Protein AF-A0A849XYZ2-F1 (afdb_monomer_lite)

Structure (mmCIF, N/CA/C/O backbone):
data_AF-A0A849XYZ2-F1
#
_entry.id   AF-A0A849XYZ2-F1
#
loop_
_atom_site.group_PDB
_atom_site.id
_atom_site.type_symbol
_atom_site.label_atom_id
_atom_site.label_alt_id
_atom_site.label_comp_id
_atom_site.label_asym_id
_atom_site.label_entity_id
_atom_site.label_seq_id
_atom_site.pdbx_PDB_ins_code
_atom_site.Cartn_x
_atom_site.Cartn_y
_atom_site.Cartn_z
_atom_site.occupancy
_atom_site.B_iso_or_equiv
_atom_site.auth_seq_id
_atom_site.auth_comp_id
_atom_site.auth_asym_id
_atom_site.auth_atom_id
_atom_site.pdbx_PDB_model_num
ATOM 1 N N . MET A 1 1 ? 2.541 4.855 -12.926 1.00 81.44 1 MET A N 1
ATOM 2 C CA . MET A 1 1 ? 1.335 4.032 -13.163 1.00 81.44 1 MET A CA 1
ATOM 3 C C . MET A 1 1 ? 0.539 3.999 -11.869 1.00 81.44 1 MET A C 1
ATOM 5 O O . MET A 1 1 ? 1.162 3.907 -10.821 1.00 81.44 1 MET A O 1
ATOM 9 N N . THR A 1 2 ? -0.782 4.179 -11.906 1.00 89.69 2 THR A N 1
ATOM 10 C CA . THR A 1 2 ? -1.627 4.065 -10.700 1.00 89.69 2 THR A CA 1
ATOM 11 C C . THR A 1 2 ? -1.962 2.599 -10.422 1.00 89.69 2 THR A C 1
ATOM 13 O O . THR A 1 2 ? -1.782 1.769 -11.308 1.00 89.69 2 THR A O 1
ATOM 16 N N . GLY A 1 3 ? -2.504 2.281 -9.239 1.00 85.56 3 GLY A N 1
ATOM 17 C CA . GLY A 1 3 ? -2.897 0.906 -8.890 1.00 85.56 3 GLY A CA 1
ATOM 18 C C . GLY A 1 3 ? -3.820 0.251 -9.926 1.00 85.56 3 GLY A C 1
ATOM 19 O O . GLY A 1 3 ? -3.520 -0.835 -10.400 1.00 85.56 3 GLY A O 1
ATOM 20 N N . ARG A 1 4 ? -4.861 0.961 -10.389 1.00 88.38 4 ARG A N 1
ATOM 21 C CA . ARG A 1 4 ? -5.733 0.467 -11.473 1.00 88.38 4 ARG A CA 1
ATOM 22 C C . ARG A 1 4 ? -4.964 0.228 -12.779 1.00 88.38 4 ARG A C 1
ATOM 24 O O . ARG A 1 4 ? -5.204 -0.761 -13.453 1.00 88.38 4 ARG A O 1
ATOM 31 N N . GLY A 1 5 ? -4.016 1.104 -13.116 1.00 92.81 5 GLY A N 1
ATOM 32 C CA . GLY A 1 5 ? -3.156 0.893 -14.282 1.00 92.81 5 GLY A CA 1
ATOM 33 C C . GLY A 1 5 ? -2.264 -0.344 -14.141 1.00 92.81 5 GLY A C 1
ATOM 34 O O . GLY A 1 5 ? -2.026 -1.031 -15.130 1.00 92.81 5 GLY A O 1
ATOM 35 N N . CYS A 1 6 ? -1.807 -0.658 -12.925 1.00 93.75 6 CYS A N 1
ATOM 36 C CA . CYS A 1 6 ? -1.096 -1.906 -12.657 1.00 93.75 6 CYS A CA 1
ATOM 37 C C . CYS A 1 6 ? -2.012 -3.120 -12.865 1.00 93.75 6 CYS A C 1
ATOM 39 O O . CYS A 1 6 ? -1.566 -4.084 -13.473 1.00 93.75 6 CYS A O 1
ATOM 41 N N . ASP A 1 7 ? -3.283 -3.069 -12.452 1.00 92.19 7 ASP A N 1
ATOM 42 C CA . ASP A 1 7 ? -4.239 -4.163 -12.699 1.00 92.19 7 ASP A CA 1
ATOM 43 C C . ASP A 1 7 ? -4.460 -4.404 -14.204 1.00 92.19 7 ASP A C 1
ATOM 45 O O . ASP A 1 7 ? -4.487 -5.547 -14.666 1.00 92.19 7 ASP A O 1
ATOM 49 N N . ASP A 1 8 ? -4.575 -3.331 -14.991 1.00 94.81 8 ASP A N 1
ATOM 50 C CA . ASP A 1 8 ? -4.734 -3.423 -16.446 1.00 94.81 8 ASP A CA 1
ATOM 51 C C . ASP A 1 8 ? -3.481 -4.015 -17.113 1.00 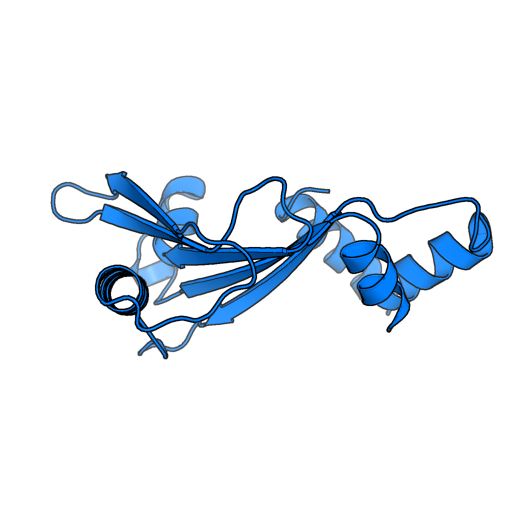94.81 8 ASP A C 1
ATOM 53 O O . ASP A 1 8 ? -3.575 -4.907 -17.959 1.00 94.81 8 ASP A O 1
ATOM 57 N N . ILE A 1 9 ? -2.291 -3.566 -16.700 1.00 95.12 9 ILE A N 1
ATOM 58 C CA . ILE A 1 9 ? -1.020 -4.106 -17.196 1.00 95.12 9 ILE A CA 1
ATOM 59 C C . ILE A 1 9 ? -0.820 -5.555 -16.767 1.00 95.12 9 ILE A C 1
ATOM 61 O O . ILE A 1 9 ? -0.377 -6.357 -17.586 1.00 95.12 9 ILE A O 1
ATOM 65 N N . PHE A 1 10 ? -1.186 -5.911 -15.536 1.00 95.12 10 PHE A N 1
ATOM 66 C CA . PHE A 1 10 ? -1.145 -7.287 -15.058 1.00 95.12 10 PHE A CA 1
ATOM 67 C C . PHE A 1 10 ? -1.944 -8.199 -15.988 1.00 95.12 10 PHE A C 1
ATOM 69 O O . PHE A 1 10 ? -1.393 -9.171 -16.488 1.00 95.12 10 PHE A O 1
ATOM 76 N N . ARG A 1 11 ? -3.190 -7.837 -16.324 1.00 96.25 11 ARG A N 1
ATOM 77 C CA . ARG A 1 11 ? -4.026 -8.616 -17.257 1.00 96.25 11 ARG A CA 1
ATOM 78 C C . ARG A 1 11 ? -3.381 -8.771 -18.635 1.00 96.25 11 ARG A C 1
ATOM 80 O O . ARG A 1 11 ? -3.440 -9.846 -19.226 1.00 96.25 11 ARG A O 1
ATOM 87 N N . ILE A 1 12 ? -2.754 -7.714 -19.157 1.00 96.38 12 ILE A N 1
ATOM 88 C CA . ILE A 1 12 ? -2.053 -7.761 -20.450 1.00 96.38 12 ILE A CA 1
ATOM 89 C C . ILE A 1 12 ? -0.840 -8.696 -20.386 1.00 96.38 12 ILE A C 1
ATOM 91 O O . ILE A 1 12 ? -0.620 -9.473 -21.318 1.00 96.38 12 ILE A O 1
ATOM 95 N N . LEU A 1 13 ? -0.039 -8.610 -19.325 1.00 96.50 13 LEU A N 1
ATOM 96 C CA . LEU A 1 13 ? 1.143 -9.448 -19.139 1.00 96.50 13 LEU A CA 1
ATOM 97 C C . LEU A 1 13 ? 0.741 -10.916 -18.951 1.00 96.50 13 LEU A C 1
ATOM 99 O O . LEU A 1 13 ? 1.245 -11.773 -19.674 1.00 96.50 13 LEU A O 1
ATOM 103 N N . ASP A 1 14 ? -0.234 -11.173 -18.085 1.00 96.88 14 ASP A N 1
ATOM 104 C CA . ASP A 1 14 ? -0.763 -12.501 -17.772 1.00 96.88 14 ASP A CA 1
ATOM 105 C C . ASP A 1 14 ? -1.360 -13.185 -19.012 1.00 96.88 14 ASP A C 1
ATOM 107 O O . ASP A 1 14 ? -1.008 -14.320 -19.327 1.00 96.88 14 ASP A O 1
ATOM 111 N N . SER A 1 15 ? -2.121 -12.447 -19.837 1.00 97.25 15 SER A N 1
ATOM 112 C CA . SER A 1 15 ? -2.646 -12.953 -21.122 1.00 97.25 15 SER A CA 1
ATOM 113 C C . SER A 1 15 ? -1.564 -13.420 -22.108 1.00 97.25 15 SER A C 1
ATOM 115 O O . SER A 1 15 ? -1.856 -14.100 -23.091 1.00 97.25 15 SER A O 1
ATOM 117 N N . ARG A 1 16 ? -0.307 -13.032 -21.867 1.00 96.75 16 ARG A N 1
ATOM 118 C CA . ARG A 1 16 ? 0.872 -13.375 -22.668 1.00 96.75 16 ARG A CA 1
ATOM 119 C C . ARG A 1 16 ? 1.877 -14.235 -21.898 1.00 96.75 16 ARG A C 1
ATOM 121 O O . ARG A 1 16 ? 2.998 -14.395 -22.375 1.00 96.75 16 ARG A O 1
ATOM 128 N N . ASN A 1 17 ? 1.489 -14.770 -20.738 1.00 96.69 17 ASN A N 1
ATOM 129 C CA . ASN A 1 17 ? 2.345 -15.538 -19.835 1.00 96.69 17 ASN A CA 1
ATOM 130 C C . ASN A 1 17 ? 3.630 -14.783 -19.436 1.00 96.69 17 ASN A C 1
ATOM 132 O O . ASN A 1 17 ? 4.723 -15.348 -19.409 1.00 96.69 17 ASN A O 1
ATOM 136 N N . TYR A 1 18 ? 3.495 -13.479 -19.182 1.00 97.44 18 TYR A N 1
ATOM 137 C CA . TYR A 1 18 ? 4.554 -12.614 -18.671 1.00 97.44 18 TYR A CA 1
ATOM 138 C C . TYR A 1 18 ? 4.200 -12.062 -17.295 1.00 97.44 18 TYR A C 1
ATOM 140 O O . TYR A 1 18 ? 3.038 -11.933 -16.920 1.00 97.44 18 TYR A O 1
ATOM 148 N N . THR A 1 19 ? 5.235 -11.668 -16.569 1.00 96.62 19 THR A N 1
ATOM 149 C CA . THR A 1 19 ? 5.156 -11.059 -15.242 1.00 96.62 19 THR A CA 1
ATOM 150 C C . THR A 1 19 ? 5.592 -9.593 -15.279 1.00 96.62 19 THR A C 1
ATOM 152 O O . THR A 1 19 ? 6.161 -9.109 -16.263 1.00 96.62 19 THR A O 1
ATOM 155 N N . PHE A 1 20 ? 5.389 -8.870 -14.174 1.00 95.94 20 PHE A N 1
ATOM 156 C CA . PHE A 1 20 ? 6.011 -7.554 -13.995 1.00 95.94 20 PHE A CA 1
ATOM 157 C C . PHE A 1 20 ? 7.545 -7.622 -14.036 1.00 95.94 20 PHE A C 1
ATOM 159 O O . PHE A 1 20 ? 8.162 -6.712 -14.582 1.00 95.94 20 PHE A O 1
ATOM 166 N N . GLY A 1 21 ? 8.157 -8.712 -13.560 1.00 95.69 21 GLY A N 1
ATOM 167 C CA . GLY A 1 21 ? 9.602 -8.933 -13.679 1.00 95.69 21 GLY A CA 1
ATOM 168 C C . GLY A 1 21 ? 10.069 -8.982 -15.134 1.00 95.69 21 GLY A C 1
ATOM 169 O O . GLY A 1 21 ? 11.020 -8.303 -15.517 1.00 95.69 21 GLY A O 1
ATOM 170 N N . ASP A 1 22 ? 9.331 -9.686 -16.001 1.00 96.44 22 ASP A N 1
ATOM 171 C CA . ASP A 1 22 ? 9.617 -9.681 -17.443 1.00 96.44 22 ASP A CA 1
ATOM 172 C C . ASP A 1 22 ? 9.492 -8.278 -18.049 1.00 96.44 22 ASP A C 1
ATOM 174 O O . ASP A 1 22 ? 10.254 -7.915 -18.948 1.00 96.44 22 ASP A O 1
ATOM 178 N N . MET A 1 23 ? 8.543 -7.473 -17.563 1.00 95.25 23 MET A N 1
ATOM 179 C CA . MET A 1 23 ? 8.413 -6.076 -17.971 1.00 95.25 23 MET A CA 1
ATOM 180 C C . MET A 1 23 ? 9.624 -5.246 -17.522 1.00 95.25 23 MET A C 1
ATOM 182 O O . MET A 1 23 ? 10.164 -4.498 -18.337 1.00 95.25 23 MET A O 1
ATOM 186 N N . PHE A 1 24 ? 10.086 -5.393 -16.277 1.00 94.94 24 PHE A N 1
ATOM 187 C CA . PHE A 1 24 ? 11.264 -4.681 -15.770 1.00 94.94 24 PHE A CA 1
ATOM 188 C C . PHE A 1 24 ? 12.524 -5.032 -16.573 1.00 94.94 24 PHE A C 1
ATOM 190 O O . PHE A 1 24 ? 13.188 -4.129 -17.089 1.00 94.94 24 PHE A O 1
ATOM 197 N N . ARG A 1 25 ? 12.773 -6.325 -16.821 1.00 93.19 25 ARG A N 1
ATOM 198 C CA . ARG A 1 25 ? 13.884 -6.801 -17.668 1.00 93.19 25 ARG A CA 1
ATOM 199 C C . ARG A 1 25 ? 13.798 -6.302 -19.113 1.00 93.19 25 ARG A C 1
ATOM 201 O O . ARG A 1 25 ? 14.813 -6.089 -19.772 1.00 93.19 25 ARG A O 1
ATOM 208 N N . ARG A 1 26 ? 12.594 -6.086 -19.652 1.00 93.75 26 ARG A N 1
ATOM 209 C CA . ARG A 1 26 ? 12.426 -5.485 -20.989 1.00 93.75 26 ARG A CA 1
ATOM 210 C C . ARG A 1 26 ? 12.797 -4.009 -21.024 1.00 93.75 26 ARG A C 1
ATOM 212 O O . ARG A 1 26 ? 13.361 -3.581 -22.030 1.00 93.75 26 ARG A O 1
ATOM 219 N N . CYS A 1 27 ? 12.491 -3.249 -19.974 1.00 93.31 27 CYS A N 1
ATOM 220 C CA . CYS A 1 27 ? 12.938 -1.860 -19.862 1.00 93.31 27 CYS A CA 1
ATOM 221 C C . CYS A 1 27 ? 14.467 -1.800 -19.877 1.00 93.31 27 CYS A C 1
ATOM 223 O O . CYS A 1 27 ? 15.039 -1.090 -20.701 1.00 93.31 27 CYS A O 1
ATOM 225 N N . GLU A 1 28 ? 15.114 -2.634 -19.064 1.00 90.62 28 GLU A N 1
ATOM 226 C CA . GLU A 1 28 ? 16.571 -2.748 -19.030 1.00 90.62 28 GLU A CA 1
ATOM 227 C C . GLU A 1 28 ? 17.159 -3.082 -20.404 1.00 90.62 28 GLU A C 1
ATOM 229 O O . GLU A 1 28 ? 17.991 -2.340 -20.915 1.00 90.62 28 GLU A O 1
ATOM 234 N N . ARG A 1 29 ? 16.675 -4.139 -21.065 1.00 91.94 29 ARG A N 1
ATOM 235 C CA . ARG A 1 29 ? 17.175 -4.533 -22.394 1.00 91.94 29 ARG A CA 1
ATOM 236 C C . ARG A 1 29 ? 16.973 -3.468 -23.467 1.00 91.94 29 ARG A C 1
ATOM 238 O O . ARG A 1 29 ? 17.750 -3.409 -24.415 1.00 91.94 29 ARG A O 1
ATOM 245 N N . ARG A 1 30 ? 15.897 -2.681 -23.377 1.00 94.44 30 ARG A N 1
ATOM 246 C CA . ARG A 1 30 ? 15.548 -1.688 -24.400 1.00 94.44 30 ARG A CA 1
ATOM 247 C C . ARG A 1 30 ? 16.305 -0.379 -24.232 1.00 94.44 30 ARG A C 1
ATOM 249 O O . ARG A 1 30 ? 16.658 0.226 -25.240 1.00 94.44 30 ARG A O 1
ATOM 256 N N . TYR A 1 31 ? 16.488 0.070 -22.996 1.00 92.88 31 TYR A N 1
ATOM 257 C CA . TYR A 1 31 ? 17.068 1.379 -22.712 1.00 92.88 31 TYR A CA 1
ATOM 258 C C . TYR A 1 31 ? 18.535 1.277 -22.264 1.00 92.88 31 TYR A C 1
ATOM 260 O O . TYR A 1 31 ? 19.306 2.188 -22.545 1.00 92.88 31 TYR A O 1
ATOM 268 N N . GLY A 1 32 ? 18.961 0.146 -21.697 1.00 86.69 32 GLY A N 1
ATOM 269 C CA . GLY A 1 32 ? 20.279 -0.052 -21.085 1.00 86.69 32 GLY A CA 1
ATOM 270 C C . GLY A 1 32 ? 20.287 0.392 -19.620 1.00 86.69 32 GLY A C 1
ATOM 271 O O . GLY A 1 32 ? 19.613 1.360 -19.282 1.00 86.69 32 GLY A O 1
ATOM 272 N N . LEU A 1 33 ? 21.039 -0.311 -18.764 1.00 76.12 33 LEU A N 1
ATOM 273 C CA . LEU A 1 33 ? 21.047 -0.142 -17.298 1.00 76.12 33 LEU A CA 1
ATOM 274 C C . LEU A 1 33 ? 21.163 1.320 -16.833 1.00 76.12 33 LEU A C 1
ATOM 276 O O . LEU A 1 33 ? 20.391 1.744 -15.982 1.00 76.12 33 LEU A O 1
ATOM 280 N N . ASP A 1 34 ? 22.049 2.107 -17.445 1.00 82.88 34 ASP A N 1
ATOM 281 C CA . ASP A 1 34 ? 22.343 3.477 -16.996 1.00 82.88 34 ASP A CA 1
ATOM 282 C C . ASP A 1 34 ? 21.435 4.558 -17.613 1.00 82.88 34 ASP A C 1
ATOM 284 O O . ASP A 1 34 ? 21.563 5.742 -17.304 1.00 82.88 34 ASP A O 1
ATOM 288 N N . ASN A 1 35 ? 20.510 4.177 -18.499 1.00 90.00 35 ASN A N 1
ATOM 289 C CA . ASN A 1 35 ? 19.714 5.128 -19.288 1.00 90.00 35 ASN A CA 1
ATOM 290 C C . ASN A 1 35 ? 18.243 5.210 -18.862 1.00 90.00 35 ASN A C 1
ATOM 292 O O . ASN A 1 35 ? 17.462 5.947 -19.470 1.00 90.00 35 ASN A O 1
ATOM 296 N N . PHE A 1 36 ? 17.826 4.446 -17.853 1.00 92.75 36 PHE A N 1
ATOM 297 C CA . PHE A 1 36 ? 16.481 4.534 -17.293 1.00 92.75 36 PHE A CA 1
ATOM 298 C C . PHE A 1 36 ? 16.509 4.310 -15.786 1.00 92.75 36 PHE A C 1
ATOM 300 O O . PHE A 1 36 ? 17.390 3.651 -15.247 1.00 92.75 36 PHE A O 1
ATOM 307 N N . HIS A 1 37 ? 15.504 4.845 -15.100 1.00 92.50 37 HIS A N 1
ATOM 308 C CA . HIS A 1 37 ? 15.421 4.749 -13.655 1.00 92.50 37 HIS A CA 1
ATOM 309 C C . HIS A 1 37 ? 13.965 4.630 -13.207 1.00 92.50 37 HIS A C 1
ATOM 311 O O . HIS A 1 37 ? 13.098 5.391 -13.648 1.00 92.50 37 HIS A O 1
ATOM 317 N N . PHE A 1 38 ? 13.682 3.672 -12.321 1.00 94.75 38 PHE A N 1
ATOM 318 C CA . PHE A 1 38 ? 12.357 3.541 -11.722 1.00 94.75 38 PHE A CA 1
ATOM 319 C C . PHE A 1 38 ? 12.276 4.487 -10.529 1.00 94.75 38 PHE A C 1
ATOM 321 O O . PHE A 1 38 ? 12.729 4.163 -9.442 1.00 94.75 38 PHE A O 1
ATOM 328 N N . THR A 1 39 ? 11.676 5.658 -10.726 1.00 95.56 39 THR A N 1
ATOM 329 C CA . THR A 1 39 ? 11.608 6.712 -9.698 1.00 95.56 39 THR A CA 1
ATOM 330 C C . THR A 1 39 ? 10.669 6.384 -8.535 1.00 95.56 39 THR A C 1
ATOM 332 O O . THR A 1 39 ? 10.751 6.998 -7.470 1.00 95.56 39 THR A O 1
ATOM 335 N N . ARG A 1 40 ? 9.735 5.444 -8.722 1.00 96.00 40 ARG A N 1
ATOM 336 C CA . ARG A 1 40 ? 8.785 5.022 -7.690 1.00 96.00 40 ARG A CA 1
ATOM 337 C C . ARG A 1 40 ? 8.212 3.638 -7.974 1.00 96.00 40 ARG A C 1
ATOM 339 O O . ARG A 1 40 ? 7.785 3.372 -9.098 1.00 96.00 40 ARG A O 1
ATOM 346 N N . LEU A 1 41 ? 8.120 2.817 -6.933 1.00 96.38 41 LEU A N 1
ATOM 347 C CA . LEU A 1 41 ? 7.447 1.523 -6.955 1.00 96.38 41 LEU A CA 1
ATOM 348 C C . LEU A 1 41 ? 6.708 1.306 -5.630 1.00 96.38 41 LEU A C 1
ATOM 350 O O . LEU A 1 41 ? 7.323 1.355 -4.569 1.00 96.38 41 LEU A O 1
ATOM 354 N N . ASP A 1 42 ? 5.403 1.053 -5.696 1.00 96.44 42 ASP A N 1
ATOM 355 C CA . ASP A 1 42 ? 4.573 0.763 -4.525 1.00 96.44 42 ASP A CA 1
ATOM 356 C C . ASP A 1 42 ? 4.235 -0.737 -4.553 1.00 96.44 42 ASP A C 1
ATOM 358 O O . ASP A 1 42 ? 3.607 -1.215 -5.499 1.00 96.44 42 ASP A O 1
ATOM 362 N N . ILE A 1 43 ? 4.666 -1.481 -3.535 1.00 95.69 43 ILE A N 1
ATOM 363 C CA . ILE A 1 43 ? 4.379 -2.913 -3.372 1.00 95.69 43 ILE A CA 1
ATOM 364 C C . ILE A 1 43 ? 3.262 -3.053 -2.350 1.00 95.69 43 ILE A C 1
ATOM 366 O O . ILE A 1 43 ? 3.312 -2.407 -1.307 1.00 95.69 43 ILE A O 1
ATOM 370 N N . ALA A 1 44 ? 2.271 -3.893 -2.631 1.00 97.12 44 ALA A N 1
ATOM 371 C CA . ALA A 1 44 ? 1.116 -4.078 -1.764 1.00 97.12 44 ALA A CA 1
ATOM 372 C C . ALA A 1 44 ? 0.972 -5.535 -1.316 1.00 97.12 44 ALA A C 1
ATOM 374 O O . ALA A 1 44 ? 1.188 -6.456 -2.101 1.00 97.12 44 ALA A O 1
ATOM 375 N N . ILE A 1 45 ? 0.552 -5.718 -0.066 1.00 97.44 45 ILE A N 1
ATOM 376 C CA . ILE A 1 45 ? 0.085 -6.989 0.486 1.00 97.44 45 ILE A CA 1
ATOM 377 C C . ILE A 1 45 ? -1.366 -6.795 0.916 1.00 97.44 45 ILE A C 1
ATOM 379 O O . ILE A 1 45 ? -1.687 -5.847 1.636 1.00 97.44 45 ILE A O 1
ATOM 383 N N . ASP A 1 46 ? -2.224 -7.706 0.463 1.00 97.56 46 ASP A N 1
ATOM 384 C CA . ASP A 1 46 ? -3.644 -7.739 0.787 1.00 97.56 46 ASP A CA 1
ATOM 385 C C . ASP A 1 46 ? -3.931 -8.821 1.828 1.00 97.56 46 ASP A C 1
ATOM 387 O O . ASP A 1 46 ? -3.796 -10.012 1.551 1.00 97.56 46 ASP A O 1
ATOM 391 N N . ASP A 1 47 ? -4.365 -8.401 3.013 1.00 98.19 47 ASP A N 1
ATOM 392 C CA . ASP A 1 47 ? -4.943 -9.274 4.028 1.00 98.19 47 ASP A CA 1
ATOM 393 C C . ASP A 1 47 ? -6.459 -9.333 3.824 1.00 98.19 47 ASP A C 1
ATOM 395 O O . ASP A 1 47 ? -7.171 -8.373 4.123 1.00 98.19 47 ASP A O 1
ATOM 399 N N . LYS A 1 48 ? -6.933 -10.459 3.280 1.00 97.12 48 LYS A N 1
ATOM 400 C CA . LYS A 1 48 ? -8.356 -10.751 3.041 1.00 97.12 48 LYS A CA 1
ATOM 401 C C . LYS A 1 48 ? -8.910 -11.834 3.967 1.00 97.12 48 LYS A C 1
ATOM 403 O O . LYS A 1 48 ? -9.888 -12.499 3.631 1.00 97.12 48 LYS A O 1
ATOM 408 N N . ASN A 1 49 ? -8.252 -12.079 5.098 1.00 96.75 49 ASN A N 1
ATOM 409 C CA . ASN A 1 49 ? -8.753 -13.044 6.067 1.00 96.75 49 ASN A CA 1
ATOM 410 C C . ASN A 1 49 ? -10.033 -12.514 6.726 1.00 96.75 49 ASN A C 1
ATOM 412 O O . ASN A 1 49 ? -10.141 -11.318 7.005 1.00 96.75 49 ASN A O 1
ATOM 416 N N . GLU A 1 50 ? -10.971 -13.416 7.035 1.00 92.94 50 GLU A N 1
ATOM 417 C CA . GLU A 1 50 ? -12.199 -13.082 7.776 1.00 92.94 50 GLU A CA 1
ATOM 418 C C . GLU A 1 50 ? -11.863 -12.355 9.085 1.00 92.94 50 GLU A C 1
ATOM 420 O O . GLU A 1 50 ? -12.410 -11.295 9.385 1.00 92.94 50 GLU A O 1
ATOM 425 N N . LYS A 1 51 ? -10.873 -12.884 9.812 1.00 96.12 51 LYS A N 1
ATOM 426 C CA . LYS A 1 51 ? -10.202 -12.185 10.903 1.00 96.12 51 LYS A CA 1
ATOM 427 C C . LYS A 1 51 ? -8.849 -11.667 10.405 1.00 96.12 51 LYS A C 1
ATOM 429 O O . LYS A 1 51 ? -7.965 -12.493 10.170 1.00 96.12 51 LYS A O 1
ATOM 434 N N . PRO A 1 52 ? -8.653 -10.344 10.289 1.00 97.12 52 PRO A N 1
ATOM 435 C CA . PRO A 1 52 ? -7.384 -9.800 9.830 1.00 97.12 52 PRO A CA 1
ATOM 436 C C . PRO A 1 52 ? -6.270 -10.063 10.852 1.00 97.12 52 PRO A C 1
ATOM 438 O O . PRO A 1 52 ? -6.521 -10.144 12.061 1.00 97.12 52 PRO A O 1
ATOM 441 N N . PHE A 1 53 ? -5.028 -10.153 10.376 1.00 97.56 53 PHE A N 1
ATOM 442 C CA . PHE A 1 53 ? -3.839 -10.295 11.223 1.00 97.56 53 PHE A CA 1
ATOM 443 C C . PHE A 1 53 ? -3.680 -9.115 12.182 1.00 97.56 53 PHE A C 1
ATOM 445 O O . PHE A 1 53 ? -3.235 -9.282 13.319 1.00 97.56 53 PHE A O 1
ATOM 452 N N . PHE A 1 54 ? -4.063 -7.926 11.722 1.00 97.12 54 PHE A N 1
ATOM 453 C CA . PHE A 1 54 ? -4.158 -6.720 12.525 1.00 97.12 54 PHE A CA 1
ATOM 454 C C . PHE A 1 54 ? -5.238 -5.791 11.970 1.00 97.12 54 PHE A C 1
ATOM 456 O O . PHE A 1 54 ? -5.509 -5.754 10.771 1.00 97.12 54 PHE A O 1
ATOM 463 N N . THR A 1 55 ? -5.833 -4.986 12.841 1.00 97.44 55 THR A N 1
ATOM 464 C CA . THR A 1 55 ? -6.649 -3.845 12.430 1.00 97.44 55 THR A CA 1
ATOM 465 C C . THR A 1 55 ? -5.788 -2.595 12.293 1.00 97.44 55 THR A C 1
ATOM 467 O O . THR A 1 55 ? -4.732 -2.470 12.917 1.00 97.44 55 THR A O 1
ATOM 470 N N . ILE A 1 56 ? -6.259 -1.620 11.516 1.00 97.88 56 ILE A N 1
ATOM 471 C CA . ILE A 1 56 ? -5.557 -0.336 11.375 1.00 97.88 56 ILE A CA 1
ATOM 472 C C . ILE A 1 56 ? -5.473 0.394 12.720 1.00 97.88 56 ILE A C 1
ATOM 474 O O . ILE A 1 56 ? -4.452 0.994 13.043 1.00 97.88 56 ILE A O 1
ATOM 478 N N . GLU A 1 57 ? -6.496 0.237 13.560 1.00 96.88 57 GLU A N 1
ATOM 479 C CA . GLU A 1 57 ? -6.522 0.751 14.930 1.00 96.88 57 GLU A CA 1
ATOM 480 C C . GLU A 1 57 ? -5.427 0.133 15.820 1.00 96.88 57 GLU A C 1
ATOM 482 O O . GLU A 1 57 ? -4.841 0.818 16.656 1.00 96.88 57 GLU A O 1
ATOM 487 N N . GLN A 1 58 ? -5.107 -1.156 15.646 1.00 97.69 58 GLN A N 1
ATOM 488 C CA . GLN A 1 58 ? -3.994 -1.781 16.370 1.00 97.69 58 GLN A CA 1
ATOM 489 C C . GLN A 1 58 ? -2.648 -1.185 15.948 1.00 97.69 58 GLN A C 1
ATOM 491 O O . GLN A 1 58 ? -1.810 -0.926 16.810 1.00 97.69 58 GLN A O 1
ATOM 496 N N . ILE A 1 59 ? -2.450 -0.930 14.651 1.00 97.25 59 ILE A N 1
ATOM 497 C CA . ILE A 1 59 ? -1.231 -0.283 14.145 1.00 97.25 59 ILE A CA 1
ATOM 498 C C . ILE A 1 59 ? -1.127 1.155 14.663 1.00 97.25 59 ILE A C 1
ATOM 500 O O . ILE A 1 59 ? -0.081 1.535 15.185 1.00 97.25 59 ILE A O 1
ATOM 504 N N . LYS A 1 60 ? -2.224 1.921 14.616 1.00 96.50 60 LYS A N 1
ATOM 505 C CA . LYS A 1 60 ? -2.310 3.276 15.181 1.00 96.50 60 LYS A CA 1
ATOM 506 C C . LYS A 1 60 ? -1.868 3.303 16.645 1.00 96.50 60 LYS A C 1
ATOM 508 O O . LYS A 1 60 ? -0.941 4.031 16.986 1.00 96.50 60 LYS A O 1
ATOM 513 N N . LYS A 1 61 ? -2.436 2.429 17.483 1.00 97.00 61 LYS A N 1
ATOM 514 C CA . LYS A 1 61 ? -2.078 2.320 18.909 1.00 97.00 61 LYS A CA 1
ATOM 515 C C . LYS A 1 61 ? -0.613 1.960 19.140 1.00 97.00 61 LYS A C 1
ATOM 517 O O . LYS A 1 61 ? -0.030 2.409 20.120 1.00 97.00 61 LYS A O 1
ATOM 522 N N . LYS A 1 62 ? -0.011 1.141 18.272 1.00 95.94 62 LYS A N 1
ATOM 523 C CA . LYS A 1 62 ? 1.427 0.841 18.349 1.00 95.94 62 LYS A CA 1
ATOM 524 C C . LYS A 1 62 ? 2.277 2.066 18.032 1.00 95.94 62 LYS A C 1
ATOM 526 O O . LYS A 1 62 ? 3.249 2.314 18.735 1.00 95.94 62 LYS A O 1
ATOM 531 N N . CYS A 1 63 ? 1.890 2.854 17.033 1.00 94.38 63 CYS A N 1
ATOM 532 C CA . CYS A 1 63 ? 2.557 4.113 16.711 1.00 94.38 63 CYS A CA 1
ATOM 533 C C . CYS A 1 63 ? 2.426 5.154 17.838 1.00 94.38 63 CYS A C 1
ATOM 535 O O . CYS A 1 63 ? 3.427 5.753 18.215 1.00 94.38 63 CYS A O 1
ATOM 537 N N . GLU A 1 64 ? 1.237 5.316 18.429 1.00 94.69 64 GLU A N 1
ATOM 538 C CA . GLU A 1 64 ? 0.994 6.231 19.563 1.00 94.69 64 GLU A CA 1
ATOM 539 C C . GLU A 1 64 ? 1.805 5.871 20.816 1.00 94.69 64 GLU A C 1
ATOM 541 O O . GLU A 1 64 ? 2.163 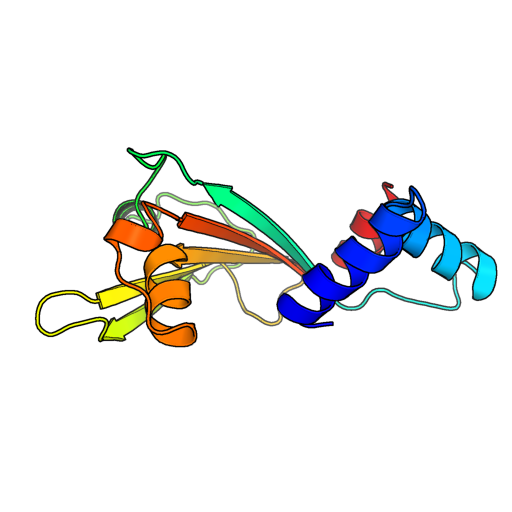6.747 21.598 1.00 94.69 64 GLU A O 1
ATOM 546 N N . LYS A 1 65 ? 2.104 4.583 21.005 1.00 95.88 65 LYS A N 1
ATOM 547 C CA . LYS A 1 65 ? 2.941 4.075 22.101 1.00 95.88 65 LYS A CA 1
ATOM 548 C C . LYS A 1 65 ? 4.435 4.037 21.774 1.00 95.88 65 LYS A C 1
ATOM 550 O O . LYS A 1 65 ? 5.197 3.493 22.566 1.00 95.88 65 LYS A O 1
ATOM 555 N N . GLU A 1 66 ? 4.836 4.535 20.606 1.00 92.00 66 GLU A N 1
ATOM 556 C CA . GLU A 1 66 ? 6.221 4.474 20.122 1.00 92.00 66 GLU A CA 1
ATOM 557 C C . GLU A 1 66 ? 6.769 3.029 20.032 1.00 92.00 66 GLU A C 1
ATOM 559 O O . GLU A 1 66 ? 7.969 2.782 20.097 1.00 92.00 66 GLU A O 1
ATOM 564 N N . GLU A 1 67 ? 5.892 2.038 19.821 1.00 93.12 67 GLU A N 1
ATOM 565 C CA . GLU A 1 67 ? 6.244 0.614 19.681 1.00 93.12 67 GLU A CA 1
ATOM 566 C C . GLU A 1 67 ? 6.671 0.258 18.240 1.00 93.12 67 GLU A C 1
ATOM 568 O O . GLU A 1 67 ? 6.338 -0.813 17.720 1.00 93.12 67 GLU A O 1
ATOM 573 N N . PHE A 1 68 ? 7.383 1.159 17.562 1.00 87.62 68 PHE A N 1
ATOM 574 C CA . PHE A 1 68 ? 7.911 0.937 16.217 1.00 87.62 68 PHE A CA 1
ATOM 575 C C . PHE A 1 68 ? 9.275 1.610 16.043 1.00 87.62 68 PHE A C 1
ATOM 577 O O . PHE A 1 68 ? 9.562 2.638 16.647 1.00 87.62 68 PHE A O 1
ATOM 584 N N . ILE A 1 69 ? 10.110 1.036 15.178 1.00 85.81 69 ILE A N 1
ATOM 585 C CA . ILE A 1 69 ? 11.401 1.608 14.788 1.00 85.81 69 ILE A CA 1
ATOM 586 C C . ILE A 1 69 ? 11.365 1.817 13.277 1.00 85.81 69 ILE A C 1
ATOM 588 O O . ILE A 1 69 ? 11.054 0.893 12.524 1.00 85.81 69 ILE A O 1
ATOM 592 N N . SER A 1 70 ? 11.666 3.033 12.828 1.00 81.81 70 SER A N 1
ATOM 593 C CA . SER A 1 70 ? 11.717 3.391 11.411 1.00 81.81 70 SER A CA 1
ATOM 594 C C . SER A 1 70 ? 12.888 4.330 11.137 1.00 81.81 70 SER A C 1
ATOM 596 O O . SER A 1 70 ? 13.311 5.080 12.008 1.00 81.81 70 SER A O 1
ATOM 598 N N . ASN A 1 71 ? 13.374 4.334 9.894 1.00 73.88 71 ASN A N 1
ATOM 599 C CA . ASN A 1 71 ? 14.410 5.266 9.426 1.00 73.88 71 ASN A CA 1
ATOM 600 C C . ASN A 1 71 ? 13.897 6.709 9.266 1.00 73.88 71 ASN A C 1
ATOM 602 O O . ASN A 1 71 ? 14.653 7.602 8.897 1.00 73.88 71 ASN A O 1
ATOM 606 N N . SER A 1 72 ? 12.600 6.927 9.459 1.00 69.56 72 SER A N 1
ATOM 607 C CA . SER A 1 72 ? 11.935 8.222 9.368 1.00 69.56 72 SER A CA 1
ATOM 608 C C . SER A 1 72 ? 11.162 8.475 10.656 1.00 69.56 72 SER A C 1
ATOM 610 O O . SER A 1 72 ? 10.367 7.625 11.053 1.00 69.56 72 SER A O 1
ATOM 612 N N . GLU A 1 73 ? 11.347 9.648 11.254 1.00 65.38 73 GLU A N 1
ATOM 613 C CA . GLU A 1 73 ? 10.876 9.953 12.616 1.00 65.38 73 GLU A CA 1
ATOM 614 C C . GLU A 1 73 ? 9.361 10.197 12.742 1.00 65.38 73 GLU A C 1
ATOM 616 O O . GLU A 1 73 ? 8.849 10.328 13.846 1.00 65.38 73 GLU A O 1
ATOM 621 N N . GLY A 1 74 ? 8.619 10.258 11.632 1.00 85.56 74 GLY A N 1
ATOM 622 C CA . GLY A 1 74 ? 7.203 10.630 11.645 1.00 85.56 74 GLY A CA 1
ATOM 623 C C . GLY A 1 74 ? 6.255 9.497 11.270 1.00 85.56 74 GLY A C 1
ATOM 624 O O . GLY A 1 74 ? 6.498 8.758 10.312 1.00 85.56 74 GLY A O 1
ATOM 625 N N . TYR A 1 75 ? 5.123 9.434 11.965 1.00 93.06 75 TYR A N 1
ATOM 626 C CA . TYR A 1 75 ? 3.907 8.780 11.493 1.00 93.06 75 TYR A CA 1
ATOM 627 C C . TYR A 1 75 ? 2.792 9.815 11.324 1.00 93.06 75 TYR A C 1
ATOM 629 O O . TYR A 1 75 ? 2.843 10.913 11.879 1.00 93.06 75 TYR A O 1
ATOM 637 N N . HIS A 1 76 ? 1.787 9.470 10.532 1.00 94.31 76 HIS A N 1
ATOM 638 C CA . HIS A 1 76 ? 0.597 10.285 10.334 1.00 94.31 76 HIS A CA 1
ATOM 639 C C . HIS A 1 76 ? -0.630 9.383 10.267 1.00 94.31 76 HIS A C 1
ATOM 641 O O . HIS A 1 76 ? -0.551 8.260 9.766 1.00 94.31 76 HIS A O 1
ATOM 647 N N . PHE A 1 77 ? -1.759 9.871 10.767 1.00 96.19 77 PHE A N 1
ATOM 648 C CA . PHE A 1 77 ? -3.020 9.148 10.747 1.00 96.19 77 PHE A CA 1
ATOM 649 C C . PHE A 1 77 ? -4.062 9.971 10.011 1.00 96.19 77 PHE A C 1
ATOM 651 O O . PHE A 1 77 ? -4.279 11.130 10.356 1.00 96.19 77 PHE A O 1
ATOM 658 N N . ASP A 1 78 ? -4.723 9.329 9.057 1.00 96.50 78 ASP A N 1
ATOM 659 C CA . ASP A 1 78 ? -5.901 9.862 8.393 1.00 96.50 78 ASP A CA 1
ATOM 660 C C . ASP A 1 78 ? -7.119 9.038 8.796 1.00 96.50 78 ASP A C 1
ATOM 662 O O . ASP A 1 78 ? -7.112 7.804 8.736 1.00 96.50 78 ASP A O 1
ATOM 666 N N . GLU A 1 79 ? -8.191 9.736 9.151 1.00 95.81 79 GLU A N 1
ATOM 667 C CA . GLU A 1 79 ? -9.512 9.152 9.323 1.00 95.81 79 GLU A CA 1
ATOM 668 C C . GLU A 1 79 ? -10.506 9.913 8.456 1.00 95.81 79 GLU A C 1
ATOM 670 O O . GLU A 1 79 ? -10.574 11.141 8.480 1.00 95.81 79 GLU A O 1
ATOM 675 N N . SER A 1 80 ? -11.284 9.172 7.677 1.00 93.56 80 SER A N 1
ATOM 676 C CA . SER A 1 80 ? -12.331 9.732 6.826 1.00 93.56 80 SER A CA 1
ATOM 677 C C . SER A 1 80 ? -13.666 9.086 7.160 1.00 93.56 80 SER A C 1
ATOM 679 O O . SER A 1 80 ? -13.719 7.904 7.504 1.00 93.56 80 SER A O 1
ATOM 681 N N . LYS A 1 81 ? -14.752 9.863 7.093 1.00 93.75 81 LYS A N 1
ATOM 682 C CA . LYS A 1 81 ? -16.102 9.342 7.328 1.00 93.75 81 LYS A CA 1
ATOM 683 C C . LYS A 1 81 ? -16.391 8.219 6.325 1.00 93.75 81 LYS A C 1
ATOM 685 O O . LYS A 1 81 ? -16.242 8.436 5.123 1.00 93.75 81 LYS A O 1
ATOM 690 N N . PHE A 1 82 ? -16.789 7.049 6.822 1.00 91.62 82 PHE A N 1
ATOM 691 C CA . PHE A 1 82 ? -17.242 5.935 5.990 1.00 91.62 82 PHE A CA 1
ATOM 692 C C . PHE A 1 82 ? -18.770 5.844 6.012 1.00 91.62 82 PHE A C 1
ATOM 694 O O . PHE A 1 82 ? -19.402 5.932 4.963 1.00 91.62 82 PHE A O 1
ATOM 701 N N . ASP A 1 83 ? -19.355 5.791 7.208 1.00 88.75 83 ASP A N 1
ATOM 702 C CA . ASP A 1 83 ? -20.793 5.933 7.440 1.00 88.75 83 ASP A CA 1
ATOM 703 C C . ASP A 1 83 ? -21.048 6.825 8.674 1.00 88.75 83 ASP A C 1
ATOM 705 O O . ASP A 1 83 ? -20.168 7.582 9.091 1.00 88.75 83 ASP A O 1
ATOM 709 N N . ASP A 1 84 ? -22.267 6.836 9.215 1.00 87.88 84 ASP A N 1
ATOM 710 C CA . ASP A 1 84 ? -22.621 7.687 10.359 1.00 87.88 84 ASP A CA 1
ATOM 711 C C . ASP A 1 84 ? -21.958 7.273 11.683 1.00 87.88 84 ASP A C 1
ATOM 713 O O . ASP A 1 84 ? -21.839 8.107 12.582 1.00 87.88 84 ASP A O 1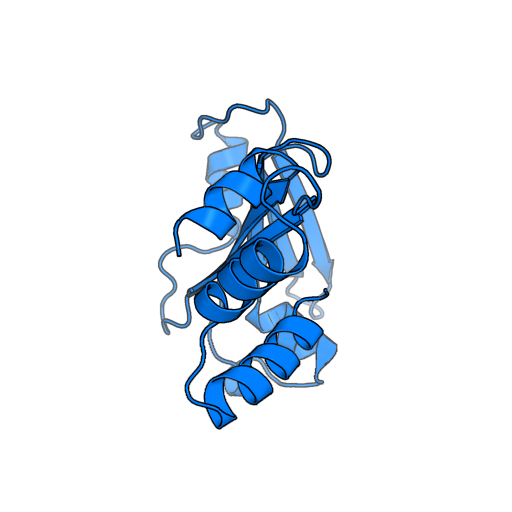
ATOM 717 N N . PHE A 1 85 ? -21.494 6.028 11.797 1.00 89.25 85 PHE A N 1
ATOM 718 C CA . PHE A 1 85 ? -20.925 5.456 13.019 1.00 89.25 85 PHE A CA 1
ATOM 719 C C . PHE A 1 85 ? -19.499 4.917 12.841 1.00 89.25 85 PHE A C 1
ATOM 721 O O . PHE A 1 85 ? -18.862 4.557 13.832 1.00 89.25 85 PHE A O 1
ATOM 728 N N . ASP A 1 86 ? -18.980 4.880 11.613 1.0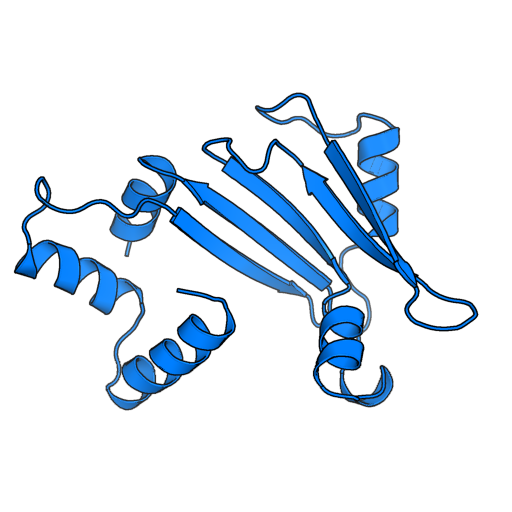0 91.81 86 ASP A N 1
ATOM 729 C CA . ASP A 1 86 ? -17.686 4.296 11.287 1.00 91.81 86 ASP A CA 1
ATOM 730 C C . ASP A 1 86 ? -16.820 5.202 10.390 1.00 91.81 86 ASP A C 1
ATOM 732 O O . ASP A 1 86 ? -17.290 5.971 9.542 1.00 91.81 86 ASP A O 1
ATOM 736 N N . THR A 1 87 ? -15.503 5.088 10.570 1.00 94.81 87 THR A N 1
ATOM 737 C CA . THR A 1 87 ? -14.475 5.813 9.811 1.00 94.81 87 THR A CA 1
ATOM 738 C C . THR A 1 87 ? -13.536 4.843 9.107 1.00 94.81 87 THR A C 1
ATOM 740 O O . THR A 1 87 ? -13.165 3.800 9.653 1.00 94.81 87 THR A O 1
ATOM 743 N N . ALA A 1 88 ? -13.119 5.184 7.890 1.00 96.25 88 ALA A N 1
ATOM 744 C CA . ALA A 1 88 ? -12.025 4.514 7.201 1.00 96.25 88 ALA A CA 1
ATOM 745 C C . ALA A 1 88 ? -10.696 5.087 7.692 1.00 96.25 88 ALA A C 1
ATO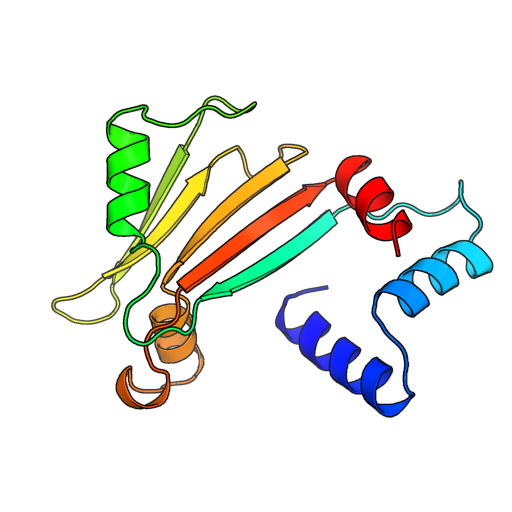M 747 O O . ALA A 1 88 ? -10.488 6.304 7.643 1.00 96.25 88 ALA A O 1
ATOM 748 N N . LYS A 1 89 ? -9.812 4.209 8.171 1.00 97.69 89 LYS A N 1
ATOM 749 C CA . LYS A 1 89 ? -8.555 4.591 8.812 1.00 97.69 89 LYS A CA 1
ATOM 750 C C . LYS A 1 89 ? -7.374 4.297 7.901 1.00 97.69 89 LYS A C 1
ATOM 752 O O . LYS A 1 89 ? -7.338 3.273 7.216 1.00 97.69 89 LYS A O 1
ATOM 757 N N . THR A 1 90 ? -6.387 5.183 7.936 1.00 98.12 90 THR A N 1
ATOM 758 C CA . THR A 1 90 ? -5.088 5.007 7.285 1.00 98.12 90 THR A CA 1
ATOM 759 C C . THR A 1 90 ? -3.972 5.438 8.228 1.00 98.12 90 THR A C 1
ATOM 761 O O . THR A 1 90 ? -4.012 6.523 8.800 1.00 98.12 90 THR A O 1
ATOM 764 N N . VAL A 1 91 ? -2.949 4.599 8.360 1.00 97.50 91 VAL A N 1
ATOM 765 C CA . VAL A 1 91 ? -1.702 4.902 9.065 1.00 97.50 91 VAL A CA 1
ATOM 766 C C . VAL A 1 91 ? -0.580 5.023 8.044 1.00 97.50 91 VAL A C 1
ATOM 768 O O . VAL A 1 91 ? -0.347 4.099 7.263 1.00 97.50 91 VAL A O 1
ATOM 771 N N . TYR A 1 92 ? 0.146 6.133 8.087 1.00 96.25 92 TYR A N 1
ATOM 772 C CA . TYR A 1 92 ? 1.376 6.354 7.341 1.00 96.25 92 TYR A CA 1
ATOM 773 C C . TYR A 1 92 ? 2.559 6.283 8.297 1.00 96.25 92 TYR A C 1
ATOM 775 O O . TYR A 1 92 ? 2.551 6.942 9.334 1.00 96.25 92 TYR A O 1
ATOM 783 N N . ILE A 1 93 ? 3.596 5.537 7.926 1.00 95.12 93 ILE A N 1
ATOM 784 C CA . ILE A 1 93 ? 4.882 5.545 8.628 1.00 95.12 93 ILE A CA 1
ATOM 785 C C . ILE A 1 93 ? 5.943 6.022 7.641 1.00 95.12 93 ILE A C 1
ATOM 787 O O . ILE A 1 93 ? 6.199 5.383 6.617 1.00 95.12 93 ILE A O 1
ATOM 791 N N . GLY A 1 94 ? 6.553 7.158 7.961 1.00 92.06 94 GLY A N 1
ATOM 792 C CA . GLY A 1 94 ? 7.516 7.863 7.130 1.00 92.06 94 GLY A CA 1
ATOM 793 C C . GLY A 1 94 ? 6.927 8.893 6.178 1.00 92.06 94 GLY A C 1
ATOM 794 O O . GLY A 1 94 ? 5.751 8.878 5.820 1.00 92.06 94 GLY A O 1
ATOM 795 N N . ALA A 1 95 ? 7.778 9.836 5.775 1.00 88.44 95 ALA A N 1
ATOM 796 C CA . ALA A 1 95 ? 7.378 10.955 4.934 1.00 88.44 95 ALA A CA 1
ATOM 797 C C . ALA A 1 95 ? 7.063 10.494 3.502 1.00 88.44 95 ALA A C 1
ATOM 799 O O . ALA A 1 95 ? 7.815 9.741 2.903 1.00 88.44 95 ALA A O 1
ATOM 800 N N . GLY A 1 96 ? 6.019 11.027 2.863 1.00 83.56 96 GLY A N 1
ATOM 801 C CA . GLY A 1 96 ? 5.668 10.633 1.485 1.00 83.56 96 GLY A CA 1
ATOM 802 C C . GLY A 1 96 ? 6.759 10.891 0.423 1.00 83.56 96 GLY A C 1
ATOM 803 O O . GLY A 1 96 ? 6.697 10.321 -0.674 1.00 83.56 96 GLY A O 1
ATOM 804 N N . LYS A 1 97 ? 7.746 11.741 0.741 1.00 87.81 97 LYS A N 1
ATOM 805 C CA . LYS A 1 97 ? 8.917 12.062 -0.093 1.00 87.81 97 LYS A CA 1
ATOM 806 C C . LYS A 1 97 ? 10.181 11.267 0.270 1.00 87.81 97 LYS A C 1
ATOM 808 O O . LYS A 1 97 ? 11.175 11.421 -0.427 1.00 87.81 97 LYS A O 1
ATOM 813 N N . SER A 1 98 ? 10.180 10.456 1.330 1.00 89.62 98 SER A N 1
ATOM 814 C CA . SER A 1 98 ? 11.344 9.629 1.672 1.00 89.62 98 SER A CA 1
ATOM 815 C C . SER A 1 98 ? 11.536 8.496 0.659 1.00 89.62 98 SER A C 1
ATOM 817 O O . SER A 1 98 ? 10.600 8.087 -0.032 1.00 89.62 98 SER A O 1
ATOM 819 N N . GLY A 1 99 ? 12.752 7.940 0.616 1.00 92.31 99 GLY A N 1
ATOM 820 C CA . GLY A 1 99 ? 13.073 6.771 -0.212 1.00 92.31 99 GLY A CA 1
ATOM 821 C C . GLY A 1 99 ? 12.253 5.515 0.123 1.00 92.31 99 GLY A C 1
ATOM 822 O O . GLY A 1 99 ? 12.151 4.612 -0.702 1.00 92.31 99 GLY A O 1
ATOM 823 N N . LEU A 1 100 ? 11.692 5.447 1.335 1.00 93.31 100 LEU A N 1
ATOM 824 C CA . LEU A 1 100 ? 10.854 4.356 1.830 1.00 93.31 100 LEU A CA 1
ATOM 825 C C . LEU A 1 100 ? 9.784 4.912 2.776 1.00 93.31 100 LEU A C 1
ATOM 827 O O . LEU A 1 100 ? 10.131 5.613 3.731 1.00 93.31 100 LEU A O 1
ATOM 831 N N . SER A 1 101 ? 8.524 4.554 2.550 1.00 94.38 101 SER A N 1
ATOM 832 C CA . SER A 1 101 ? 7.424 4.787 3.491 1.00 94.38 101 SER A CA 1
ATOM 833 C C . SER A 1 101 ? 6.400 3.654 3.441 1.00 94.38 101 SER A C 1
ATOM 835 O O . SER A 1 101 ? 6.338 2.899 2.468 1.00 94.38 101 SER A O 1
ATOM 837 N N . TYR A 1 102 ? 5.596 3.539 4.496 1.00 95.69 102 TYR A N 1
ATOM 838 C CA . TYR A 1 102 ? 4.554 2.524 4.616 1.00 95.69 102 TYR A CA 1
ATOM 839 C C . TYR A 1 102 ? 3.173 3.152 4.749 1.00 95.69 102 TYR A C 1
ATOM 841 O O . TYR A 1 102 ? 3.024 4.217 5.351 1.00 95.69 102 TYR A O 1
ATOM 849 N N . ARG A 1 103 ? 2.163 2.458 4.220 1.00 96.94 103 ARG A N 1
ATOM 850 C CA . ARG A 1 103 ? 0.743 2.763 4.418 1.00 96.94 103 ARG A CA 1
ATOM 851 C C . ARG A 1 103 ? 0.004 1.514 4.868 1.00 96.94 103 ARG A C 1
ATOM 853 O O . ARG A 1 103 ? 0.150 0.467 4.248 1.00 96.94 103 ARG A O 1
ATOM 860 N N . PHE A 1 104 ? -0.818 1.642 5.898 1.00 98.12 104 PHE A N 1
ATOM 861 C CA . PHE A 1 104 ? -1.721 0.597 6.374 1.00 98.12 104 PHE A CA 1
ATOM 862 C C . PHE A 1 104 ? -3.125 1.166 6.369 1.00 98.12 104 PHE A C 1
ATOM 864 O O . PHE A 1 104 ? -3.341 2.202 6.994 1.00 98.12 104 PHE A O 1
ATOM 871 N N . TYR A 1 105 ? -4.073 0.536 5.682 1.00 98.31 105 TYR A N 1
ATOM 872 C CA . TYR A 1 105 ? -5.416 1.103 5.603 1.00 98.31 105 TYR A CA 1
ATOM 873 C C . TYR A 1 105 ? -6.528 0.082 5.379 1.00 98.31 105 TYR A C 1
ATOM 875 O O . TYR A 1 105 ? -6.304 -1.051 4.938 1.00 98.31 105 TYR A O 1
ATOM 883 N N . ASP A 1 106 ? -7.742 0.528 5.698 1.00 98.12 106 ASP A N 1
ATOM 884 C CA . ASP A 1 106 ? -8.995 -0.190 5.479 1.00 98.12 106 ASP A CA 1
ATOM 885 C C . ASP A 1 106 ? -9.328 -0.222 3.978 1.00 98.12 106 ASP A C 1
ATOM 887 O O . ASP A 1 106 ? -9.993 0.669 3.437 1.00 98.12 106 ASP A O 1
ATOM 891 N N . LYS A 1 107 ? -8.812 -1.234 3.272 1.00 97.50 107 LYS A N 1
ATOM 892 C CA . LYS A 1 107 ? -9.001 -1.366 1.823 1.00 97.50 107 LYS A CA 1
ATOM 893 C C . LYS A 1 107 ? -10.430 -1.749 1.470 1.00 97.50 107 LYS A C 1
ATOM 895 O O . LYS A 1 107 ? -10.934 -1.292 0.448 1.00 97.50 107 LYS A O 1
ATOM 900 N N . ASP A 1 108 ? -11.070 -2.541 2.321 1.00 97.44 108 ASP A N 1
ATOM 901 C CA . ASP A 1 108 ? -12.498 -2.844 2.257 1.00 97.44 108 ASP A CA 1
ATOM 902 C C . ASP A 1 108 ? -13.331 -1.567 2.155 1.00 97.44 108 ASP A C 1
ATOM 904 O O . ASP A 1 108 ? -14.041 -1.367 1.169 1.00 97.44 108 ASP A O 1
ATOM 908 N N . LYS A 1 109 ? -13.153 -0.647 3.104 1.00 96.75 109 LYS A N 1
ATOM 909 C CA . LYS A 1 109 ? -13.856 0.638 3.130 1.00 96.75 109 LYS A CA 1
ATOM 910 C C . LYS A 1 109 ? -13.519 1.506 1.921 1.00 96.75 109 LYS A C 1
ATOM 912 O O . LYS A 1 109 ? -14.417 2.095 1.326 1.00 96.75 109 LYS A O 1
ATOM 917 N N . GLU A 1 110 ? -12.252 1.551 1.498 1.00 95.38 110 GLU A N 1
ATOM 918 C CA . GLU A 1 110 ? -11.862 2.278 0.281 1.00 95.38 110 GLU A CA 1
ATOM 919 C C . GLU A 1 110 ? -12.595 1.746 -0.966 1.00 95.38 110 GLU A C 1
ATOM 921 O O . GLU A 1 110 ? -13.080 2.526 -1.790 1.00 95.38 110 GLU A O 1
ATOM 926 N N . VAL A 1 111 ? -12.678 0.421 -1.112 1.00 94.94 111 VAL A N 1
ATOM 927 C CA . VAL A 1 111 ? -13.342 -0.245 -2.240 1.00 94.94 111 VAL A CA 1
ATOM 928 C C . VAL A 1 111 ? -14.850 -0.018 -2.189 1.00 94.94 111 VAL A C 1
ATOM 930 O O . VAL A 1 111 ? -15.423 0.335 -3.221 1.00 94.94 111 VAL A O 1
ATOM 933 N N . CYS A 1 112 ? -15.476 -0.156 -1.017 1.00 95.44 112 CYS A N 1
ATOM 934 C CA . CYS A 1 112 ? -16.893 0.144 -0.807 1.00 95.44 112 CYS A CA 1
ATOM 935 C C . CYS A 1 112 ? -17.231 1.567 -1.267 1.00 95.44 112 CYS A C 1
ATOM 937 O O . CYS A 1 112 ? -18.108 1.742 -2.114 1.00 95.44 112 CYS A O 1
ATOM 939 N N . SER A 1 113 ? -16.462 2.566 -0.818 1.00 92.25 113 SER A N 1
ATOM 940 C CA . SER A 1 113 ? -16.679 3.971 -1.185 1.00 92.25 113 SER A CA 1
ATOM 941 C C . SER A 1 113 ? -16.445 4.252 -2.672 1.00 92.25 113 SER A C 1
ATOM 943 O O . SER A 1 113 ? -17.174 5.033 -3.278 1.00 92.25 113 SER A O 1
ATOM 945 N N . LYS A 1 114 ? -15.437 3.626 -3.297 1.00 91.62 114 LYS A N 1
ATOM 946 C CA . LYS A 1 114 ? -15.106 3.863 -4.717 1.00 91.62 114 LYS A CA 1
ATOM 947 C C . LYS A 1 114 ? -16.021 3.139 -5.698 1.00 91.62 114 LYS A C 1
ATOM 949 O O . LYS A 1 114 ? -16.159 3.584 -6.837 1.00 91.62 114 LYS A O 1
ATOM 954 N N . HIS A 1 115 ? -16.579 2.003 -5.294 1.00 92.06 115 HIS A N 1
ATOM 955 C CA . HIS A 1 115 ? -17.332 1.114 -6.179 1.00 92.06 115 HIS A CA 1
ATOM 956 C C . HIS A 1 115 ? -18.797 0.946 -5.781 1.00 92.06 115 HIS A C 1
ATOM 958 O O . HIS A 1 115 ? -19.485 0.155 -6.421 1.00 92.06 115 HIS A O 1
ATOM 964 N N . ASN A 1 116 ? -19.267 1.698 -4.781 1.00 91.62 116 ASN A N 1
ATOM 965 C CA . ASN A 1 116 ? -20.628 1.633 -4.253 1.00 91.62 116 ASN A CA 1
ATOM 966 C C . ASN A 1 116 ? -21.039 0.194 -3.895 1.00 91.62 116 ASN A C 1
ATOM 968 O O . ASN A 1 116 ? -22.064 -0.306 -4.357 1.00 91.62 116 ASN A O 1
ATOM 972 N N . LYS A 1 117 ? -20.176 -0.474 -3.123 1.00 93.75 117 LYS A N 1
ATOM 973 C CA . LYS A 1 117 ? -20.375 -1.839 -2.619 1.00 93.75 117 LYS A CA 1
ATOM 974 C C . LYS A 1 117 ? -20.592 -1.830 -1.115 1.00 93.75 117 LYS A C 1
ATOM 976 O O . LYS A 1 117 ? -20.125 -0.916 -0.435 1.00 93.75 117 LYS A O 1
ATOM 981 N N . THR A 1 118 ? -21.255 -2.855 -0.598 1.00 93.62 118 THR A N 1
ATOM 982 C CA . THR A 1 118 ? -21.398 -3.061 0.847 1.00 93.62 118 THR A CA 1
ATOM 983 C C . THR A 1 118 ? -20.179 -3.784 1.426 1.00 93.62 118 THR A C 1
ATOM 985 O O . THR A 1 118 ? -19.433 -4.457 0.709 1.00 93.62 118 THR A O 1
ATOM 988 N N . LEU A 1 119 ? -19.968 -3.667 2.743 1.00 93.44 119 LEU A N 1
ATOM 989 C CA . LEU A 1 119 ? -18.903 -4.412 3.428 1.00 93.44 119 LEU A CA 1
ATOM 990 C C . LEU A 1 119 ? -19.102 -5.930 3.325 1.00 93.44 119 LEU A C 1
ATOM 992 O O . LEU A 1 119 ? -18.116 -6.647 3.192 1.00 93.44 119 LEU A O 1
ATOM 996 N N . ASP A 1 120 ? -20.347 -6.408 3.305 1.00 94.19 120 ASP A N 1
ATOM 997 C CA . ASP A 1 120 ? -20.653 -7.834 3.144 1.00 94.19 120 ASP A CA 1
ATOM 998 C C . ASP A 1 120 ? -20.223 -8.361 1.765 1.00 94.19 120 ASP A 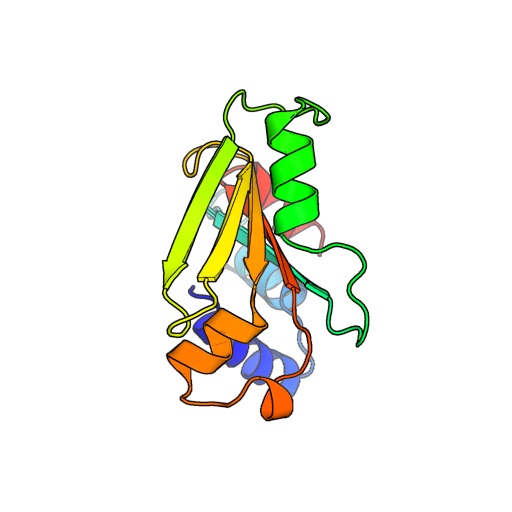C 1
ATOM 1000 O O . ASP A 1 120 ? -19.735 -9.483 1.649 1.00 94.19 120 ASP A O 1
ATOM 1004 N N . GLU A 1 121 ? -20.352 -7.545 0.712 1.00 94.75 121 GLU A N 1
ATOM 1005 C CA . GLU A 1 121 ? -19.903 -7.907 -0.638 1.00 94.75 121 GLU A CA 1
ATOM 1006 C C . GLU A 1 121 ? -18.376 -7.913 -0.779 1.00 94.75 121 GLU A C 1
ATOM 1008 O O . GLU A 1 121 ? -17.829 -8.651 -1.603 1.00 94.75 121 GLU A O 1
ATOM 1013 N N . VAL A 1 122 ? -17.682 -7.041 -0.044 1.00 96.19 122 VAL A N 1
ATOM 1014 C CA . VAL A 1 122 ? -16.224 -6.878 -0.151 1.00 96.19 122 VAL A CA 1
ATOM 1015 C C . VAL A 1 122 ? -15.474 -7.816 0.797 1.00 96.19 122 VAL A C 1
ATOM 1017 O O . VAL A 1 122 ? -14.400 -8.304 0.437 1.00 96.19 122 VAL A O 1
ATOM 1020 N N . GLY A 1 123 ? -16.049 -8.096 1.967 1.00 96.44 123 GLY A N 1
ATOM 1021 C CA . GLY A 1 123 ? -15.405 -8.819 3.057 1.00 96.44 123 GLY A CA 1
ATOM 1022 C C . GLY A 1 123 ? -14.312 -8.000 3.750 1.00 96.44 123 GLY A C 1
ATOM 1023 O O . GLY A 1 123 ? -13.956 -6.901 3.322 1.00 96.44 123 GLY A O 1
ATOM 1024 N N . SER A 1 124 ? -13.760 -8.555 4.833 1.00 97.12 124 SER A N 1
ATOM 1025 C CA . SER A 1 124 ? -12.604 -7.977 5.531 1.00 97.12 124 SER A CA 1
ATOM 1026 C C . SER A 1 124 ? -11.427 -7.836 4.569 1.00 97.12 124 SER A C 1
ATOM 1028 O O . SER A 1 124 ? -11.003 -8.810 3.941 1.00 97.12 124 SER A O 1
ATOM 1030 N N . TRP A 1 125 ? -10.898 -6.618 4.449 1.00 98.12 125 TRP A N 1
ATOM 1031 C CA . TRP A 1 125 ? -9.745 -6.357 3.598 1.00 98.12 125 TRP A CA 1
ATOM 1032 C C . TRP A 1 125 ? -8.886 -5.222 4.151 1.00 98.12 125 TRP A C 1
ATOM 1034 O O . TRP A 1 125 ? -9.253 -4.046 4.092 1.00 98.12 125 TRP A O 1
ATOM 1044 N N . LYS A 1 126 ? -7.694 -5.568 4.644 1.00 98.31 126 LYS A N 1
ATOM 1045 C CA . LYS A 1 126 ? -6.650 -4.609 5.027 1.00 98.31 126 LYS A CA 1
ATOM 1046 C C . LYS A 1 126 ? -5.516 -4.653 4.024 1.00 98.31 126 LYS A C 1
ATOM 1048 O O . LYS A 1 126 ? -5.142 -5.721 3.544 1.00 98.31 126 LYS A O 1
ATOM 1053 N N . ARG A 1 127 ? -4.973 -3.488 3.686 1.00 98.50 127 ARG A N 1
ATOM 1054 C CA . ARG A 1 127 ? -3.828 -3.403 2.783 1.00 98.50 127 ARG A CA 1
ATOM 1055 C C . ARG A 1 127 ? -2.650 -2.748 3.473 1.00 98.50 127 ARG A C 1
ATOM 1057 O O . ARG A 1 127 ? -2.784 -1.688 4.084 1.00 98.50 127 ARG A O 1
ATOM 1064 N N . THR A 1 128 ? -1.494 -3.372 3.297 1.00 98.31 128 THR A N 1
ATOM 1065 C CA . THR A 1 128 ? -0.192 -2.788 3.595 1.00 98.31 128 THR A CA 1
ATOM 1066 C C . THR A 1 128 ? 0.491 -2.442 2.286 1.00 98.31 128 THR A C 1
ATOM 1068 O O . THR A 1 128 ? 0.644 -3.303 1.424 1.00 98.31 128 THR A O 1
ATOM 1071 N N . GLU A 1 129 ? 0.918 -1.195 2.131 1.00 97.62 129 GLU A N 1
ATOM 1072 C CA . GLU A 1 129 ? 1.723 -0.751 0.998 1.00 97.62 129 GLU A CA 1
ATOM 1073 C C . GLU A 1 129 ? 3.093 -0.284 1.474 1.00 97.62 129 GLU A C 1
ATOM 1075 O O . GLU A 1 129 ? 3.203 0.491 2.423 1.00 97.62 129 GLU A O 1
ATOM 1080 N N . MET A 1 130 ? 4.129 -0.730 0.774 1.00 96.00 130 MET A N 1
ATOM 1081 C CA . MET A 1 130 ? 5.492 -0.242 0.889 1.00 96.00 130 MET A CA 1
ATOM 1082 C C . MET A 1 130 ? 5.805 0.597 -0.347 1.00 96.00 130 MET A C 1
ATOM 1084 O O . MET A 1 130 ? 5.898 0.074 -1.457 1.00 96.00 130 MET A O 1
ATOM 1088 N N . GLN A 1 131 ? 5.962 1.902 -0.159 1.00 95.94 131 GLN A N 1
ATOM 1089 C CA . GLN A 1 131 ? 6.360 2.829 -1.209 1.00 95.94 131 GLN A CA 1
ATOM 1090 C C . GLN A 1 131 ? 7.882 2.950 -1.222 1.00 95.94 131 GLN A C 1
ATOM 1092 O O . GLN A 1 131 ? 8.480 3.405 -0.249 1.00 95.94 131 GLN A O 1
ATOM 1097 N N . LEU A 1 132 ? 8.491 2.615 -2.353 1.00 96.31 132 LEU A N 1
ATOM 1098 C CA . LEU A 1 132 ? 9.904 2.816 -2.641 1.00 96.31 132 LEU A CA 1
ATOM 1099 C C . LEU A 1 132 ? 10.064 3.973 -3.625 1.00 96.31 132 LEU A C 1
ATOM 1101 O O . LEU A 1 132 ? 9.248 4.139 -4.537 1.00 96.31 132 LEU A O 1
ATOM 1105 N N . ARG A 1 133 ? 11.130 4.757 -3.468 1.00 95.81 133 ARG A N 1
ATOM 1106 C CA . ARG A 1 133 ? 11.522 5.798 -4.424 1.00 95.81 133 ARG A CA 1
ATOM 1107 C C . ARG A 1 133 ? 12.974 5.660 -4.839 1.00 95.81 133 ARG A C 1
ATOM 1109 O O . ARG A 1 133 ? 13.780 5.069 -4.118 1.00 95.81 133 ARG A O 1
ATOM 1116 N N . ASP A 1 134 ? 13.249 6.238 -5.998 1.00 95.31 134 ASP A N 1
ATOM 1117 C CA . ASP A 1 134 ? 14.574 6.403 -6.576 1.00 95.31 134 ASP A CA 1
ATOM 1118 C C . ASP A 1 134 ? 15.371 5.082 -6.561 1.00 95.31 134 ASP A C 1
ATOM 1120 O O . ASP A 1 134 ? 14.848 4.032 -6.950 1.00 95.31 134 ASP A O 1
ATOM 1124 N N . ASP A 1 135 ? 16.601 5.094 -6.046 1.00 95.25 135 ASP A N 1
ATOM 1125 C CA . ASP A 1 135 ? 17.490 3.928 -6.010 1.00 95.25 135 ASP A CA 1
ATOM 1126 C C . ASP A 1 135 ? 16.851 2.697 -5.365 1.00 95.25 135 ASP A C 1
ATOM 1128 O O . ASP A 1 135 ? 17.075 1.578 -5.822 1.00 95.25 135 ASP A O 1
ATOM 1132 N N . LYS A 1 136 ? 16.003 2.872 -4.342 1.00 95.31 136 LYS A N 1
ATOM 1133 C CA . LYS A 1 136 ? 15.327 1.738 -3.695 1.00 95.31 136 LYS A CA 1
ATOM 1134 C C . LYS A 1 136 ? 14.286 1.101 -4.605 1.00 95.31 136 LYS A C 1
ATOM 1136 O O . LYS A 1 136 ? 14.157 -0.120 -4.617 1.00 95.31 136 LYS A O 1
ATOM 1141 N N . ALA A 1 137 ? 13.543 1.915 -5.352 1.00 96.62 137 ALA A N 1
ATOM 1142 C CA . ALA A 1 137 ? 12.554 1.419 -6.301 1.00 96.62 137 ALA A CA 1
ATOM 1143 C C . ALA A 1 137 ? 13.234 0.718 -7.480 1.00 96.62 137 ALA A C 1
ATOM 1145 O O . ALA A 1 137 ? 12.818 -0.378 -7.857 1.00 96.62 137 ALA A O 1
ATOM 1146 N N . HIS A 1 138 ? 14.300 1.315 -8.017 1.00 95.62 138 HIS A N 1
ATOM 1147 C CA . HIS A 1 138 ? 15.064 0.716 -9.104 1.00 95.62 138 HIS A CA 1
ATOM 1148 C C . HIS A 1 138 ? 15.738 -0.590 -8.678 1.00 95.62 138 HIS A C 1
ATOM 1150 O O . HIS A 1 138 ? 15.522 -1.615 -9.321 1.00 95.62 138 HIS A O 1
ATOM 1156 N N . ALA A 1 139 ? 16.460 -0.591 -7.555 1.00 95.12 139 ALA A N 1
ATOM 1157 C CA . ALA A 1 139 ? 17.107 -1.792 -7.036 1.00 95.12 139 ALA A CA 1
ATOM 1158 C C . ALA A 1 139 ? 16.102 -2.922 -6.787 1.00 95.12 139 ALA A C 1
ATOM 1160 O O . ALA A 1 139 ? 16.370 -4.055 -7.171 1.00 95.12 139 ALA A O 1
ATOM 1161 N N . PHE A 1 140 ? 14.930 -2.625 -6.211 1.00 95.62 140 PHE A N 1
ATOM 1162 C CA . PHE A 1 140 ? 13.896 -3.637 -5.986 1.00 95.62 140 PHE A CA 1
ATOM 1163 C C . PHE A 1 140 ? 13.369 -4.221 -7.303 1.00 95.62 140 PHE A C 1
ATOM 1165 O O . PHE A 1 140 ? 13.271 -5.439 -7.442 1.00 95.62 140 PHE A O 1
ATOM 1172 N N . ALA A 1 141 ? 13.051 -3.375 -8.286 1.00 95.00 141 ALA A N 1
ATOM 1173 C CA . ALA A 1 141 ? 12.539 -3.824 -9.581 1.00 95.00 141 ALA A CA 1
ATOM 1174 C C . ALA A 1 141 ? 13.524 -4.750 -10.313 1.00 95.00 141 ALA A C 1
ATOM 1176 O O . ALA A 1 141 ? 13.096 -5.701 -10.961 1.00 95.00 141 ALA A O 1
ATOM 1177 N N . MET A 1 142 ? 14.829 -4.511 -10.160 1.00 93.19 142 MET A N 1
ATOM 1178 C CA . MET A 1 142 ? 15.890 -5.310 -10.781 1.00 93.19 142 MET A CA 1
ATOM 1179 C C . MET A 1 142 ? 16.186 -6.640 -10.062 1.00 93.19 142 MET A C 1
ATOM 1181 O O . MET A 1 142 ? 17.091 -7.361 -10.474 1.00 93.19 142 MET A O 1
ATOM 1185 N N . THR A 1 143 ? 15.437 -6.997 -9.012 1.00 92.94 143 THR A N 1
ATOM 1186 C CA . THR A 1 143 ? 15.553 -8.317 -8.356 1.00 92.94 143 THR A CA 1
ATOM 1187 C C . THR A 1 143 ? 14.722 -9.428 -9.024 1.00 92.94 143 THR A C 1
ATOM 1189 O O . THR A 1 143 ? 14.832 -10.584 -8.612 1.00 92.94 143 THR A O 1
ATOM 1192 N N . PHE A 1 144 ? 13.917 -9.101 -10.048 1.00 86.81 144 PHE A N 1
ATOM 1193 C CA . PHE A 1 144 ? 13.016 -10.007 -10.791 1.00 86.81 144 PHE A CA 1
ATOM 1194 C C . PHE A 1 144 ? 13.426 -10.170 -12.269 1.00 86.81 144 PHE A C 1
ATOM 1196 O O . PHE A 1 144 ? 13.047 -11.184 -12.911 1.00 86.81 144 PHE A O 1
#

Secondary structure (DSSP, 8-state):
--HHHHHHHHHHHHTTT--HHHHHHHHHHHH-GGG----EEEEEEEE--SS-S--HHHHHHHHHTT----SSS-EEEEEEE-SSS-EEEEEEES-TTSSEEEEEEEHHHHHHHHHT--HHHH-S-EEEEEEEEHHHHHHHHTT-

pLDDT: mean 93.6, std 5.23, range [65.38, 98.5]

InterPro domains:
  IPR003491 Replication initiation protein-like, C-terminal [PF02486] (37-142)

Organism: NCBI:txid410072

Foldseek 3Di:
DDPVVVVVVQVVQVVVVHDLLNVLVVVCVVQNPVRDWDFKDKDKDKQQDLDGPDDLVRVVVCVVVVVDDDPAPDKDKDWADLDPVDTKIKIKAHDPPDQKIKIKTFVLSVCCVVPVDDCVVSHGIIMMMIMGGTPRRRVVSNVD

Sequence (144 aa):
MTGRGCDDIFRILDSRNYTFGDMFRRCERRYGLDNFHFTRLDIAIDDKNEKPFFTIEQIKKKCEKEEFISNSEGYHFDESKFDDFDTAKTVYIGAGKSGLSYRFYDKDKEVCSKHNKTLDEVGSWKRTEMQLRDDKAHAFAMTF

Radius of gyration: 17.5 Å; chains: 1; bounding box: 45×28×46 Å